Protein AF-A0A3R7SS17-F1 (afdb_monomer_lite)

Structure (mmCIF, N/CA/C/O backbone):
data_AF-A0A3R7SS17-F1
#
_entry.id   AF-A0A3R7SS17-F1
#
loop_
_atom_site.group_PDB
_atom_site.id
_atom_site.type_symbol
_atom_site.label_atom_id
_atom_site.label_alt_id
_atom_site.label_comp_id
_atom_site.label_asym_id
_atom_site.label_entity_id
_atom_site.label_seq_id
_atom_site.pdbx_PDB_ins_code
_atom_site.Cartn_x
_atom_site.Cartn_y
_atom_site.Cartn_z
_atom_site.occupancy
_atom_site.B_iso_or_equiv
_atom_site.auth_seq_id
_atom_site.auth_comp_id
_atom_site.auth_asym_id
_atom_site.auth_atom_id
_atom_site.pdbx_PDB_model_num
ATOM 1 N N . MET A 1 1 ? 6.139 -12.760 4.674 1.00 56.16 1 MET A N 1
ATOM 2 C CA . MET A 1 1 ? 5.083 -12.290 5.603 1.00 56.16 1 MET A CA 1
ATOM 3 C C . MET A 1 1 ? 3.772 -12.971 5.201 1.00 56.16 1 MET A C 1
ATOM 5 O O . MET A 1 1 ? 3.385 -12.799 4.060 1.00 56.16 1 MET A O 1
ATOM 9 N N . SER A 1 2 ? 3.121 -13.806 6.032 1.00 66.62 2 SER A N 1
ATOM 10 C CA . SER A 1 2 ? 1.856 -14.443 5.591 1.00 66.62 2 SER A CA 1
ATOM 11 C C . SER A 1 2 ? 0.683 -13.461 5.696 1.00 66.62 2 SER A C 1
ATOM 13 O O . SER A 1 2 ? 0.438 -12.916 6.781 1.00 66.62 2 SER A O 1
ATOM 15 N N . LEU A 1 3 ? -0.008 -13.237 4.578 1.00 76.81 3 LEU A N 1
ATOM 16 C CA . LEU A 1 3 ? -1.236 -12.447 4.487 1.00 76.81 3 LEU A CA 1
ATOM 17 C C . LEU A 1 3 ? -2.463 -13.336 4.738 1.00 76.81 3 LEU A C 1
ATOM 19 O O . LEU A 1 3 ? -2.446 -14.529 4.434 1.00 76.81 3 LEU A O 1
ATOM 23 N N . LEU A 1 4 ? -3.524 -12.760 5.303 1.00 85.62 4 LEU A N 1
ATOM 24 C CA . LEU A 1 4 ? -4.837 -13.401 5.436 1.00 85.62 4 LEU A CA 1
ATOM 25 C C . LEU A 1 4 ? -5.700 -13.029 4.223 1.00 85.62 4 LEU A C 1
ATOM 27 O O . LEU A 1 4 ? -6.475 -12.074 4.284 1.00 85.62 4 LEU A O 1
ATOM 31 N N . ASN A 1 5 ? -5.510 -13.733 3.107 1.00 90.00 5 ASN A N 1
ATOM 32 C CA . ASN A 1 5 ? -6.085 -13.386 1.798 1.00 90.00 5 ASN A CA 1
ATOM 33 C C . ASN A 1 5 ? -7.504 -13.937 1.552 1.00 90.00 5 ASN A C 1
ATOM 35 O O . ASN A 1 5 ? -7.930 -14.032 0.404 1.00 90.00 5 ASN A O 1
ATOM 39 N N . ASP A 1 6 ? -8.249 -14.288 2.602 1.00 94.12 6 ASP A N 1
ATOM 40 C CA . ASP A 1 6 ? -9.660 -14.658 2.452 1.00 94.12 6 ASP A CA 1
ATOM 41 C C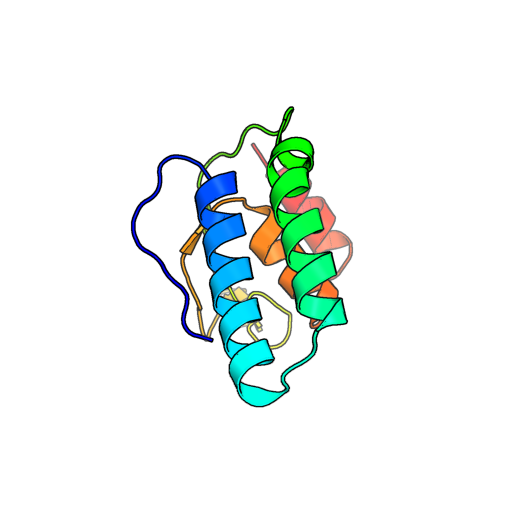 . ASP A 1 6 ? -10.457 -13.496 1.845 1.00 94.12 6 ASP A C 1
ATOM 43 O O . ASP A 1 6 ? -10.253 -12.337 2.226 1.00 94.12 6 ASP A O 1
ATOM 47 N N . TRP A 1 7 ? -11.380 -13.805 0.933 1.00 93.75 7 TRP A N 1
ATOM 48 C CA . TRP A 1 7 ? -12.221 -12.802 0.281 1.00 93.75 7 TRP A CA 1
ATOM 49 C C . TRP A 1 7 ? -12.963 -11.930 1.299 1.00 93.75 7 TRP A C 1
ATOM 51 O O . TRP A 1 7 ? -13.402 -12.396 2.354 1.00 93.75 7 TRP A O 1
ATOM 61 N N . CYS A 1 8 ? -13.059 -10.644 0.985 1.00 92.88 8 CYS A N 1
ATOM 62 C CA . CYS A 1 8 ? -13.715 -9.636 1.800 1.00 92.88 8 CYS A CA 1
ATOM 63 C C . CYS A 1 8 ? -14.193 -8.522 0.870 1.00 92.88 8 CYS A C 1
ATOM 65 O O . CYS A 1 8 ? -13.406 -8.035 0.059 1.00 92.88 8 CYS A O 1
ATOM 67 N N . ASP A 1 9 ? -15.467 -8.156 0.981 1.00 92.38 9 ASP A N 1
ATOM 68 C CA . ASP A 1 9 ? -16.079 -7.152 0.106 1.00 92.38 9 ASP A CA 1
ATOM 69 C C . ASP A 1 9 ? -15.654 -5.721 0.485 1.00 92.38 9 ASP A C 1
ATOM 71 O O . ASP A 1 9 ? -15.617 -4.835 -0.367 1.00 92.38 9 ASP A O 1
ATOM 75 N N . ASP A 1 10 ? -15.255 -5.514 1.744 1.00 91.31 10 ASP A N 1
ATOM 76 C CA . ASP A 1 10 ? -14.876 -4.214 2.294 1.00 91.31 10 ASP A CA 1
ATOM 77 C C . ASP A 1 10 ? -13.355 -4.103 2.480 1.00 91.31 10 ASP A C 1
ATOM 79 O O . ASP A 1 10 ? -12.747 -4.778 3.320 1.00 91.31 10 ASP A O 1
ATOM 83 N N . TRP A 1 11 ? -12.721 -3.193 1.732 1.00 92.12 11 TRP A N 1
ATOM 84 C CA . TRP A 1 11 ? -11.272 -2.966 1.817 1.00 92.12 11 TRP A CA 1
ATOM 85 C C . TRP A 1 11 ? -10.808 -2.601 3.231 1.00 92.12 11 TRP A C 1
ATOM 87 O O . TRP A 1 11 ? -9.787 -3.107 3.690 1.00 92.12 11 TRP A O 1
ATOM 97 N N . GLU A 1 12 ? -11.549 -1.747 3.937 1.00 92.50 12 GLU A N 1
ATOM 98 C CA . GLU A 1 12 ? -11.187 -1.313 5.290 1.00 92.50 12 GLU A CA 1
ATOM 99 C C . GLU A 1 12 ? -11.135 -2.483 6.281 1.00 92.50 12 GLU A C 1
ATOM 101 O O . GLU A 1 12 ? -10.213 -2.569 7.096 1.00 92.50 12 GLU A O 1
ATOM 106 N N . VAL A 1 13 ? -12.069 -3.433 6.155 1.00 92.25 13 VAL A N 1
ATOM 107 C CA . VAL A 1 13 ? -12.129 -4.641 6.982 1.00 92.25 13 VAL A CA 1
ATOM 108 C C . VAL A 1 13 ? -10.961 -5.557 6.637 1.00 92.25 13 VAL A C 1
ATOM 110 O O . VAL A 1 13 ? -10.262 -6.039 7.535 1.00 92.25 13 VAL A O 1
ATOM 113 N N . PHE A 1 14 ? -10.702 -5.760 5.343 1.00 93.50 14 PHE A N 1
ATOM 114 C CA . PHE A 1 14 ? -9.558 -6.536 4.877 1.00 93.50 14 PHE A CA 1
ATOM 115 C C . PHE A 1 14 ? -8.234 -5.952 5.393 1.00 93.50 14 PHE A C 1
ATOM 117 O O . PHE A 1 14 ? -7.424 -6.675 5.978 1.00 93.50 14 PHE A O 1
ATOM 124 N N . TYR A 1 15 ? -8.026 -4.646 5.231 1.00 92.38 15 TYR A N 1
ATOM 125 C CA . TYR A 1 15 ? -6.804 -3.948 5.623 1.00 92.38 15 TYR A CA 1
ATOM 126 C C . TYR A 1 15 ? -6.591 -3.975 7.143 1.00 92.38 15 TYR A C 1
ATOM 128 O O . TYR A 1 15 ? -5.511 -4.352 7.610 1.00 92.38 15 TYR A O 1
ATOM 136 N N . ALA A 1 16 ? -7.634 -3.683 7.930 1.00 92.94 16 ALA A N 1
ATOM 137 C CA . ALA A 1 16 ? -7.585 -3.770 9.390 1.00 92.94 16 ALA A CA 1
ATOM 138 C C . ALA A 1 16 ? -7.239 -5.188 9.870 1.00 92.94 16 ALA A C 1
ATOM 140 O O . ALA A 1 16 ? -6.434 -5.352 10.790 1.00 92.94 16 ALA A O 1
ATOM 141 N N . ARG A 1 17 ? -7.789 -6.221 9.217 1.00 93.06 17 ARG A N 1
ATOM 142 C CA . ARG A 1 17 ? -7.480 -7.629 9.506 1.00 93.06 17 ARG A CA 1
ATOM 143 C C . ARG A 1 17 ? -6.011 -7.963 9.239 1.00 93.06 17 ARG A C 1
ATOM 145 O O . ARG A 1 17 ? -5.410 -8.698 10.026 1.00 93.06 17 ARG A O 1
ATOM 152 N N . GLN A 1 18 ? -5.416 -7.434 8.166 1.00 91.62 18 GLN A N 1
ATOM 153 C CA . GLN A 1 18 ? -3.989 -7.6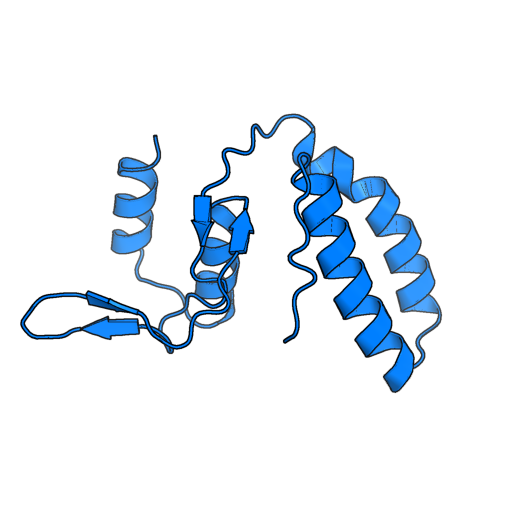49 7.897 1.00 91.62 18 GLN A CA 1
ATOM 154 C C . GLN A 1 18 ? -3.108 -7.012 8.966 1.00 91.62 18 GLN A C 1
ATOM 156 O O . GLN A 1 18 ? -2.196 -7.669 9.476 1.00 91.62 18 GLN A O 1
ATOM 161 N N . LEU A 1 19 ? -3.395 -5.762 9.329 1.00 91.88 19 LEU A N 1
ATOM 162 C CA . LEU A 1 19 ? -2.658 -5.059 10.373 1.00 91.88 19 LEU A CA 1
ATOM 163 C C . LEU A 1 19 ? -2.789 -5.770 11.728 1.00 91.88 19 LEU A C 1
ATOM 165 O O . LEU A 1 19 ? -1.773 -5.996 12.382 1.00 91.88 19 LEU A O 1
ATOM 169 N N . ASP A 1 20 ? -3.992 -6.224 12.103 1.00 93.00 20 ASP A N 1
ATOM 170 C CA . ASP A 1 20 ? -4.222 -6.985 13.341 1.00 93.00 20 ASP A CA 1
ATOM 171 C C . ASP A 1 20 ? -3.394 -8.277 13.373 1.00 93.00 20 ASP A C 1
ATOM 173 O O . ASP A 1 20 ? -2.752 -8.596 14.374 1.00 93.00 20 ASP A O 1
ATOM 177 N N . ASN A 1 21 ? -3.336 -9.000 12.251 1.00 92.00 21 ASN A N 1
ATOM 178 C CA . ASN A 1 21 ? -2.527 -10.210 12.130 1.00 92.00 21 ASN A CA 1
ATOM 179 C C . ASN A 1 21 ? -1.029 -9.932 12.329 1.00 92.00 21 ASN A C 1
ATOM 181 O O . ASN A 1 21 ? -0.361 -10.683 13.045 1.00 92.00 21 ASN A O 1
ATOM 185 N N . GLN A 1 22 ? -0.487 -8.865 11.728 1.00 90.12 22 GLN A N 1
ATOM 186 C CA . GLN A 1 22 ? 0.918 -8.489 11.938 1.00 90.12 22 GLN A CA 1
ATOM 187 C C . GLN A 1 22 ? 1.164 -8.039 13.377 1.00 90.12 22 GLN A C 1
ATOM 189 O O . GLN A 1 22 ? 2.120 -8.485 14.014 1.00 90.12 22 GLN A O 1
ATOM 194 N N . PHE A 1 23 ? 0.268 -7.219 13.917 1.00 91.56 23 PHE A N 1
ATOM 195 C CA . PHE A 1 23 ? 0.377 -6.703 15.269 1.00 91.56 23 PHE A CA 1
ATOM 196 C C . PHE A 1 23 ? 0.381 -7.837 16.303 1.00 91.56 23 PHE A C 1
ATOM 198 O O . PHE A 1 23 ? 1.293 -7.921 17.124 1.00 91.56 23 PHE A O 1
ATOM 205 N N . ARG A 1 24 ? -0.545 -8.801 16.195 1.00 89.88 24 ARG A N 1
ATOM 206 C CA . ARG A 1 24 ? -0.577 -10.005 17.048 1.00 89.88 24 ARG A CA 1
ATOM 207 C C . ARG A 1 24 ? 0.690 -10.849 16.947 1.00 89.88 24 ARG A C 1
ATOM 209 O O . ARG A 1 24 ? 1.112 -11.431 17.944 1.00 89.88 24 ARG A O 1
ATOM 216 N N . LYS A 1 25 ? 1.292 -10.965 15.758 1.00 89.50 25 LYS A N 1
ATOM 217 C CA . LYS A 1 25 ? 2.561 -11.696 15.582 1.00 89.50 25 LYS A CA 1
ATOM 218 C C . LYS A 1 25 ? 3.692 -11.009 16.349 1.00 89.50 25 LYS A C 1
ATOM 220 O O . LYS A 1 25 ? 4.438 -11.691 17.046 1.00 89.50 25 LYS A O 1
ATOM 225 N N . ILE A 1 26 ? 3.777 -9.681 16.275 1.00 88.81 26 ILE A N 1
ATOM 226 C CA . ILE A 1 26 ? 4.791 -8.885 16.981 1.00 88.81 26 ILE A CA 1
ATOM 227 C C . ILE A 1 26 ? 4.574 -8.959 18.497 1.00 88.81 26 ILE A C 1
ATOM 229 O O . ILE A 1 26 ? 5.509 -9.242 19.247 1.00 88.81 26 ILE A O 1
ATOM 233 N N . THR A 1 27 ? 3.345 -8.768 18.974 1.00 89.00 27 THR A N 1
ATOM 234 C CA . THR A 1 27 ? 3.064 -8.728 20.418 1.00 89.00 27 THR A CA 1
ATOM 235 C C . THR A 1 27 ? 3.199 -10.081 21.100 1.00 89.00 27 THR A C 1
ATOM 237 O O . THR A 1 27 ? 3.579 -10.116 22.268 1.00 89.00 27 THR A O 1
ATOM 240 N N . ARG A 1 28 ? 3.001 -11.194 20.382 1.00 87.06 28 ARG A N 1
ATOM 241 C CA . ARG A 1 28 ? 3.333 -12.541 20.884 1.00 87.06 28 ARG A CA 1
ATOM 242 C C . ARG A 1 28 ? 4.820 -12.726 21.185 1.00 87.06 28 ARG A C 1
ATOM 244 O O . ARG A 1 28 ? 5.147 -13.519 22.059 1.00 87.06 28 ARG A O 1
ATOM 251 N N . VAL A 1 29 ? 5.699 -12.034 20.460 1.00 88.25 29 VAL A N 1
ATOM 252 C CA . VAL A 1 29 ? 7.156 -12.160 20.617 1.00 88.25 29 VAL A CA 1
ATOM 253 C C . VAL A 1 29 ? 7.694 -11.146 21.625 1.00 88.25 29 VAL A C 1
ATOM 255 O O . VAL A 1 29 ? 8.500 -11.506 22.476 1.00 88.25 29 VAL A O 1
ATOM 258 N N . PHE A 1 30 ? 7.245 -9.890 21.545 1.00 87.69 30 PHE A N 1
ATOM 259 C CA . PHE A 1 30 ? 7.833 -8.786 22.313 1.00 87.69 30 PHE A CA 1
ATOM 260 C C . PHE A 1 30 ? 7.001 -8.322 23.519 1.00 87.69 30 PHE A C 1
ATOM 262 O O . PHE A 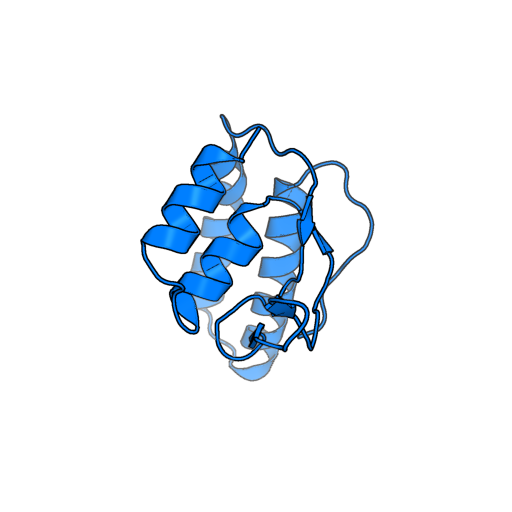1 30 ? 7.557 -7.704 24.420 1.00 87.69 30 PHE A O 1
ATOM 269 N N . GLY A 1 31 ? 5.692 -8.603 23.564 1.00 81.31 31 GLY A N 1
ATOM 270 C CA . GLY A 1 31 ? 4.845 -8.372 24.743 1.00 81.31 31 GLY A CA 1
ATOM 271 C C . GLY A 1 31 ? 4.798 -6.931 25.277 1.00 81.31 31 GLY A C 1
ATOM 272 O O . GLY A 1 31 ? 5.090 -6.711 26.449 1.00 81.31 31 GLY A O 1
ATOM 273 N N . ASN A 1 32 ? 4.400 -5.945 24.462 1.00 85.56 32 ASN A N 1
ATOM 274 C CA . ASN A 1 32 ? 4.293 -4.538 24.883 1.00 85.56 32 ASN A CA 1
ATOM 275 C C . ASN A 1 32 ? 2.830 -4.129 25.181 1.00 85.56 32 ASN A C 1
ATOM 277 O O . ASN A 1 32 ? 1.981 -4.158 24.291 1.00 85.56 32 ASN A O 1
ATOM 281 N N . ARG A 1 33 ? 2.540 -3.723 26.429 1.00 87.81 33 ARG A N 1
ATOM 282 C CA . ARG A 1 33 ? 1.200 -3.290 26.874 1.00 87.81 33 ARG A CA 1
ATOM 283 C C . ARG A 1 33 ? 0.737 -1.988 26.218 1.00 87.81 33 ARG A C 1
ATOM 285 O O . ARG A 1 33 ? -0.390 -1.937 25.745 1.00 87.81 33 ARG A O 1
ATOM 292 N N . GLU A 1 34 ? 1.599 -0.977 26.166 1.00 91.31 34 GLU A N 1
ATOM 293 C CA . GLU A 1 34 ? 1.284 0.326 25.566 1.00 91.31 34 GLU A CA 1
ATOM 294 C C . GLU A 1 34 ? 0.952 0.172 24.080 1.00 91.31 34 GLU A C 1
ATOM 296 O O . GLU A 1 34 ? -0.039 0.712 23.598 1.00 91.31 34 GLU A O 1
ATOM 301 N N . ALA A 1 35 ? 1.719 -0.655 23.364 1.00 90.31 35 ALA A N 1
ATOM 302 C CA . ALA A 1 35 ? 1.431 -0.951 21.967 1.00 90.31 35 ALA A CA 1
ATOM 303 C C . ALA A 1 35 ? 0.023 -1.552 21.791 1.00 90.31 35 ALA A C 1
ATOM 305 O O . ALA A 1 35 ? -0.671 -1.191 20.846 1.00 90.31 35 ALA A O 1
ATOM 306 N N . ASN A 1 36 ? -0.411 -2.462 22.677 1.00 90.19 36 ASN A N 1
ATOM 307 C CA . ASN A 1 36 ? -1.750 -3.067 22.604 1.00 90.19 36 ASN A CA 1
ATOM 308 C C . ASN A 1 36 ? -2.865 -2.035 22.832 1.00 90.19 36 ASN A C 1
ATOM 310 O O . ASN A 1 36 ? -3.904 -2.092 22.171 1.00 90.19 36 ASN A O 1
ATOM 314 N N . GLU A 1 37 ? -2.655 -1.108 23.767 1.00 92.62 37 GLU A N 1
ATOM 315 C CA . GLU A 1 37 ? -3.593 -0.018 24.057 1.00 92.62 37 GLU A CA 1
ATOM 316 C C . GLU A 1 37 ? -3.716 0.910 22.837 1.00 92.62 37 GLU A C 1
ATOM 318 O O . GLU A 1 37 ? -4.818 1.108 22.324 1.00 92.62 37 GLU A O 1
ATOM 323 N N . LEU A 1 38 ? -2.585 1.353 22.277 1.00 93.75 38 LEU A N 1
ATOM 324 C CA . LEU A 1 38 ? -2.547 2.186 21.069 1.00 93.75 38 LEU A CA 1
ATOM 325 C C . LEU A 1 38 ? -3.134 1.481 19.838 1.00 93.75 38 LEU A C 1
ATOM 327 O O . LEU A 1 38 ? -3.821 2.113 19.036 1.00 93.75 38 LEU A O 1
ATOM 331 N N . TRP A 1 39 ? -2.898 0.174 19.682 1.00 93.31 39 TRP A N 1
ATOM 332 C CA . TRP A 1 39 ? -3.500 -0.615 18.606 1.00 93.31 39 TRP A CA 1
ATOM 333 C C . TRP A 1 39 ? -5.026 -0.634 18.711 1.00 93.31 39 TRP A C 1
ATOM 335 O O . TRP A 1 39 ? -5.711 -0.395 17.717 1.00 93.31 39 TRP A O 1
ATOM 345 N N . SER A 1 40 ? -5.556 -0.834 19.920 1.00 92.38 40 SER A N 1
ATOM 346 C CA . SER A 1 40 ? -7.003 -0.838 20.169 1.00 92.38 40 SER A CA 1
ATOM 347 C C . SER A 1 40 ? -7.639 0.515 19.824 1.00 92.38 40 SER A C 1
ATOM 349 O O . SER A 1 40 ? -8.709 0.564 19.220 1.00 92.38 40 SER A O 1
ATOM 351 N N . GLU A 1 41 ? -6.966 1.625 20.145 1.00 94.88 41 GLU A N 1
ATOM 352 C CA . GLU A 1 41 ? -7.414 2.966 19.752 1.00 94.88 41 GLU A CA 1
ATOM 353 C C . GLU A 1 41 ? -7.346 3.199 18.238 1.00 94.88 41 GLU A C 1
ATOM 355 O O . GLU A 1 41 ? -8.240 3.828 17.664 1.00 94.88 41 GLU A O 1
ATOM 360 N N . LEU A 1 42 ? -6.291 2.711 17.577 1.00 93.81 42 LEU A N 1
ATOM 361 C CA . LEU A 1 42 ? -6.111 2.864 16.136 1.00 93.81 42 LEU A CA 1
ATOM 362 C C . LEU A 1 42 ? -7.176 2.094 15.354 1.00 93.81 42 LEU A C 1
ATOM 364 O O . LEU A 1 42 ? -7.730 2.650 14.408 1.00 93.81 42 LEU A O 1
ATOM 368 N N . GLN A 1 43 ? -7.512 0.866 15.763 1.00 92.00 43 GLN A N 1
ATOM 369 C CA . GLN A 1 43 ? -8.541 0.049 15.107 1.00 92.00 43 GLN A CA 1
ATOM 370 C C . GLN A 1 43 ? -9.880 0.787 14.981 1.00 92.00 43 GLN A C 1
ATOM 372 O O . GLN A 1 43 ? -10.519 0.719 13.934 1.00 92.00 43 GLN A O 1
ATOM 377 N N . LEU A 1 44 ? -10.267 1.557 16.003 1.00 92.56 44 LEU A N 1
ATOM 378 C CA . LEU A 1 44 ? -11.495 2.361 15.995 1.00 92.56 44 LEU A CA 1
ATOM 379 C C . LEU A 1 44 ? -11.442 3.545 15.016 1.00 92.56 44 LEU A C 1
ATOM 381 O O . LEU A 1 44 ? -12.484 4.040 14.591 1.00 92.56 44 LEU A O 1
ATOM 385 N N . LYS A 1 45 ? -10.242 4.010 14.656 1.00 94.69 45 LYS A N 1
ATOM 386 C CA . LYS A 1 45 ? -10.028 5.134 13.734 1.00 94.69 45 LYS A CA 1
ATOM 387 C C . LYS A 1 45 ? -9.876 4.693 12.282 1.00 94.69 45 LYS A C 1
ATOM 389 O O . LYS A 1 45 ? -10.120 5.522 11.408 1.00 94.69 45 LYS A O 1
ATOM 394 N N . ILE A 1 46 ? -9.524 3.429 12.011 1.00 92.69 46 ILE A N 1
ATOM 395 C CA . ILE A 1 46 ? -9.281 2.924 10.647 1.00 92.69 46 ILE A CA 1
ATOM 396 C C . ILE A 1 46 ? -10.400 3.303 9.659 1.00 92.69 46 ILE A C 1
ATOM 398 O O . ILE A 1 46 ? -10.062 3.897 8.635 1.00 92.69 46 ILE A O 1
ATOM 402 N N . PRO A 1 47 ? -11.700 3.079 9.949 1.00 91.31 47 PRO A N 1
ATOM 403 C CA . PRO A 1 47 ? -12.771 3.404 8.997 1.00 91.31 47 PRO A CA 1
ATOM 404 C C . PRO A 1 47 ? -12.816 4.892 8.614 1.00 91.31 47 PRO A C 1
ATOM 406 O O . PRO A 1 47 ? -13.137 5.257 7.487 1.00 91.31 47 PRO A O 1
ATOM 409 N N . SER A 1 48 ? -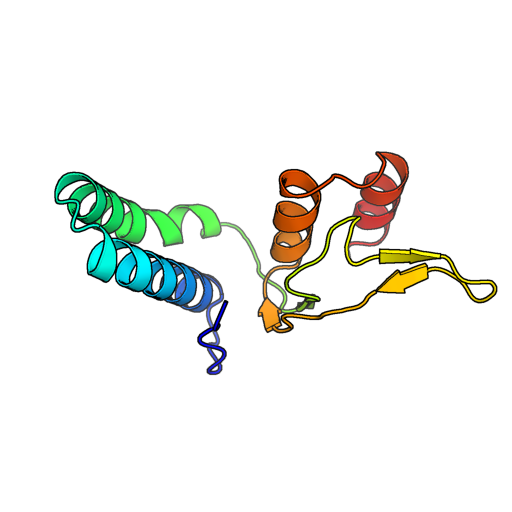12.428 5.787 9.532 1.00 93.81 48 SER A N 1
ATOM 410 C CA . SER A 1 48 ? -12.445 7.233 9.268 1.00 93.81 48 SER A CA 1
ATOM 411 C C . SER A 1 48 ? -11.415 7.674 8.225 1.00 93.81 48 SER A C 1
ATOM 413 O O . SER A 1 48 ? -11.642 8.674 7.546 1.00 93.81 48 SER A O 1
ATOM 415 N N . PHE A 1 49 ? -10.328 6.915 8.039 1.00 92.12 49 PHE A N 1
ATOM 416 C CA . PHE A 1 49 ? -9.355 7.176 6.974 1.00 92.12 49 PHE A CA 1
ATOM 417 C C . PHE A 1 49 ? -9.899 6.830 5.582 1.00 92.12 49 PHE A C 1
ATOM 419 O O . PHE A 1 49 ? -9.403 7.362 4.593 1.00 92.12 49 PHE A O 1
ATOM 426 N N . PHE A 1 50 ? -10.937 5.990 5.502 1.00 91.94 50 PHE A N 1
ATOM 427 C CA . PHE A 1 50 ? -11.528 5.525 4.244 1.00 91.94 50 PHE A CA 1
ATOM 428 C C . PHE A 1 50 ? -12.925 6.098 3.966 1.00 91.94 50 PHE A C 1
ATOM 430 O O . PHE A 1 50 ? -13.474 5.852 2.897 1.00 91.94 50 PHE A O 1
ATOM 437 N N . ALA A 1 51 ? -13.482 6.922 4.862 1.00 90.56 51 ALA A N 1
ATOM 438 C CA . ALA A 1 51 ? -14.875 7.387 4.804 1.00 90.56 51 ALA A CA 1
ATOM 439 C C . ALA A 1 51 ? -15.296 8.067 3.483 1.00 90.56 51 ALA A C 1
ATOM 441 O O . ALA A 1 51 ? -16.475 8.060 3.144 1.00 90.56 51 ALA A O 1
ATOM 442 N N . ASN A 1 52 ? -14.352 8.648 2.736 1.00 90.56 52 ASN A N 1
ATOM 443 C CA . ASN A 1 52 ? -14.599 9.290 1.438 1.00 90.56 52 ASN A CA 1
ATOM 444 C C . ASN A 1 52 ? -13.734 8.702 0.312 1.00 90.56 52 ASN A C 1
ATOM 446 O O . ASN A 1 52 ? -13.503 9.361 -0.702 1.00 90.56 52 ASN A O 1
ATOM 450 N N . VAL A 1 53 ? -13.220 7.484 0.496 1.00 90.50 53 VAL A N 1
ATOM 451 C CA . VAL A 1 53 ? -12.348 6.807 -0.467 1.00 90.50 53 VAL A CA 1
ATOM 452 C C . VAL A 1 53 ? -13.131 5.676 -1.119 1.00 90.50 53 VAL A C 1
ATOM 454 O O . VAL A 1 53 ? -13.535 4.721 -0.459 1.00 90.50 53 VAL A O 1
ATOM 457 N N . HIS A 1 54 ? -13.342 5.766 -2.431 1.00 89.81 54 HIS A N 1
ATOM 458 C CA . HIS A 1 54 ? -13.908 4.655 -3.187 1.00 89.81 54 HIS A CA 1
ATOM 459 C C . HIS A 1 54 ? -12.792 3.708 -3.626 1.00 89.81 54 HIS A C 1
ATOM 461 O O . HIS A 1 54 ? -11.983 4.045 -4.489 1.00 89.81 54 HIS A O 1
ATOM 467 N N . VAL A 1 55 ? -12.757 2.514 -3.036 1.00 92.12 55 VAL A N 1
ATOM 468 C CA . VAL A 1 55 ? -11.726 1.519 -3.336 1.00 92.12 55 VAL A CA 1
ATOM 469 C C . VAL A 1 55 ? -12.172 0.622 -4.483 1.00 92.12 55 VAL A C 1
ATOM 471 O O . VAL A 1 55 ? -13.065 -0.206 -4.325 1.00 92.12 55 VAL A O 1
ATOM 474 N N . LYS A 1 56 ? -11.504 0.748 -5.630 1.00 92.50 56 LYS A N 1
ATOM 475 C CA . LYS A 1 56 ? -11.598 -0.211 -6.736 1.00 92.50 56 LYS A CA 1
ATOM 476 C C . LYS A 1 56 ? -10.538 -1.301 -6.530 1.00 92.50 56 LYS A C 1
ATOM 478 O O . LYS A 1 56 ? -9.356 -0.959 -6.483 1.00 92.50 56 LYS A O 1
ATOM 483 N N . PRO A 1 57 ? -10.916 -2.588 -6.407 1.00 93.12 57 PRO A N 1
ATOM 484 C CA . PRO A 1 57 ? -9.943 -3.662 -6.250 1.00 93.12 57 PRO A CA 1
ATOM 485 C C . PRO A 1 57 ? -9.015 -3.756 -7.465 1.00 93.12 57 PRO A C 1
ATOM 487 O O . PRO A 1 57 ? -9.467 -3.987 -8.588 1.00 93.12 57 PRO A O 1
ATOM 490 N N . SER A 1 58 ? -7.717 -3.616 -7.223 1.00 94.50 58 SER A N 1
ATOM 491 C CA . SER A 1 58 ? -6.653 -3.791 -8.212 1.00 94.50 58 SER A CA 1
ATOM 492 C C . SER A 1 58 ? -5.826 -5.023 -7.870 1.00 94.50 58 SER A C 1
ATOM 494 O O . SER A 1 58 ? -5.668 -5.351 -6.694 1.00 94.50 58 SER A O 1
ATOM 496 N N . LEU A 1 59 ? -5.297 -5.707 -8.886 1.00 95.38 59 LEU A N 1
ATOM 497 C CA . LEU A 1 59 ? -4.287 -6.743 -8.677 1.00 95.38 59 LEU A CA 1
ATOM 498 C C . LEU A 1 59 ? -2.975 -6.067 -8.268 1.00 95.38 59 LEU A C 1
ATOM 500 O O . LEU A 1 59 ? -2.452 -5.247 -9.021 1.00 95.38 59 LEU A O 1
ATOM 504 N N . LEU A 1 60 ? -2.469 -6.416 -7.089 1.00 95.19 60 LEU A N 1
ATOM 505 C CA . LEU A 1 60 ? -1.259 -5.848 -6.501 1.00 95.19 60 LEU A CA 1
ATOM 506 C C . LEU A 1 60 ? -0.103 -6.848 -6.567 1.00 95.19 60 LEU A C 1
ATOM 508 O O . LEU A 1 60 ? -0.301 -8.063 -6.441 1.00 95.19 60 LEU A O 1
ATOM 512 N N . HIS A 1 61 ? 1.116 -6.330 -6.692 1.00 95.06 61 HIS A N 1
ATOM 513 C CA . HIS A 1 61 ? 2.334 -7.110 -6.493 1.00 95.06 61 HIS A CA 1
ATOM 514 C C . HIS A 1 61 ? 2.469 -7.524 -5.023 1.00 95.06 61 HIS A C 1
ATOM 516 O O . HIS A 1 61 ? 2.821 -8.665 -4.737 1.00 95.06 61 HIS A O 1
ATOM 522 N N . GLY A 1 62 ? 2.159 -6.616 -4.091 1.00 92.38 62 GLY A N 1
ATOM 523 C CA . GLY A 1 62 ? 2.164 -6.843 -2.643 1.00 92.38 62 GLY A CA 1
ATOM 524 C C . GLY A 1 62 ? 3.537 -6.747 -1.971 1.00 92.38 62 GLY A C 1
ATOM 525 O O . GLY A 1 62 ? 3.626 -6.867 -0.753 1.00 92.38 62 GLY A O 1
ATOM 526 N N . ASP A 1 63 ? 4.586 -6.519 -2.761 1.00 92.69 63 ASP A N 1
ATOM 527 C CA . ASP A 1 63 ? 5.964 -6.266 -2.311 1.00 92.69 63 ASP A CA 1
ATOM 528 C C . ASP A 1 63 ? 6.725 -5.433 -3.362 1.00 92.69 63 ASP A C 1
ATOM 530 O O . ASP A 1 63 ? 7.828 -5.772 -3.786 1.00 92.69 63 ASP A O 1
ATOM 534 N N . LEU A 1 64 ? 6.061 -4.424 -3.940 1.00 91.88 64 LEU A N 1
ATOM 535 C CA . LEU A 1 64 ? 6.624 -3.664 -5.059 1.00 91.88 64 LEU A CA 1
ATOM 536 C C . LEU A 1 64 ? 7.593 -2.594 -4.561 1.00 91.88 64 LEU A C 1
ATOM 538 O O . LEU A 1 64 ? 7.173 -1.607 -3.968 1.00 91.88 64 LEU A O 1
ATOM 542 N N . TYR A 1 65 ? 8.878 -2.745 -4.862 1.00 90.00 65 TYR A N 1
ATOM 543 C CA . TYR A 1 65 ? 9.900 -1.713 -4.671 1.00 90.00 65 TYR A CA 1
ATOM 544 C C . TYR A 1 65 ? 11.070 -1.956 -5.626 1.00 90.00 65 TYR A C 1
ATOM 546 O O . TYR A 1 65 ? 11.129 -3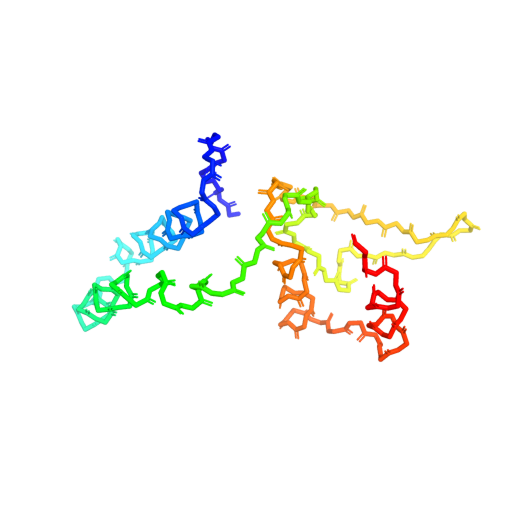.007 -6.263 1.00 90.00 65 TYR A O 1
ATOM 554 N N . TYR A 1 66 ? 12.021 -1.018 -5.704 1.00 86.38 66 TYR A N 1
ATOM 555 C CA . TYR A 1 66 ? 13.147 -1.105 -6.643 1.00 86.38 66 TYR A CA 1
ATOM 556 C C . TYR A 1 66 ? 13.899 -2.452 -6.603 1.00 86.38 66 TYR A C 1
ATOM 558 O O . TYR A 1 66 ? 14.294 -2.961 -7.648 1.00 86.38 66 TYR A O 1
ATOM 566 N N . GLY A 1 67 ? 14.062 -3.063 -5.422 1.00 90.06 67 GLY A N 1
ATOM 567 C CA . GLY A 1 67 ? 14.765 -4.344 -5.278 1.00 90.06 67 GLY A CA 1
ATOM 568 C C . GLY A 1 67 ? 14.043 -5.545 -5.896 1.00 90.06 67 GLY A C 1
ATOM 569 O O . GLY A 1 67 ? 14.713 -6.512 -6.239 1.00 90.06 67 GLY A O 1
ATOM 570 N N . ASN A 1 68 ? 12.727 -5.445 -6.098 1.00 94.00 68 ASN A N 1
ATOM 571 C CA . ASN A 1 68 ? 11.880 -6.456 -6.739 1.00 94.00 68 ASN A CA 1
ATOM 572 C C . ASN A 1 68 ? 11.544 -6.101 -8.199 1.00 94.00 68 ASN A C 1
ATOM 574 O O . ASN A 1 68 ? 10.591 -6.621 -8.785 1.00 94.00 68 ASN A O 1
ATOM 578 N N . THR A 1 69 ? 12.315 -5.185 -8.789 1.00 93.31 69 THR A N 1
ATOM 579 C CA . THR A 1 69 ? 12.177 -4.772 -10.186 1.00 93.31 69 THR A CA 1
ATOM 580 C C . THR A 1 69 ? 13.505 -4.859 -10.919 1.00 93.31 69 THR A C 1
ATOM 582 O O . THR A 1 69 ? 14.567 -4.639 -10.340 1.00 93.31 69 THR A O 1
ATOM 585 N N . ALA A 1 70 ? 13.448 -5.163 -12.211 1.00 93.25 70 ALA A N 1
ATOM 586 C CA . ALA A 1 70 ? 14.597 -5.092 -13.104 1.00 93.25 70 ALA A CA 1
ATOM 587 C C . ALA A 1 70 ? 14.156 -4.669 -14.507 1.00 93.25 70 ALA A C 1
ATOM 589 O O . ALA A 1 70 ? 12.970 -4.673 -14.836 1.00 93.25 70 ALA A O 1
ATOM 590 N N . GLU A 1 71 ? 15.126 -4.326 -15.344 1.00 94.81 71 GLU A N 1
ATOM 591 C CA . GLU A 1 71 ? 14.914 -4.031 -16.756 1.00 94.81 71 GLU A CA 1
ATOM 592 C C . GLU A 1 71 ? 15.568 -5.120 -17.609 1.00 94.81 71 GLU A C 1
ATOM 594 O O . GLU A 1 71 ? 16.697 -5.547 -17.355 1.00 94.81 71 GLU A O 1
ATOM 599 N N . THR A 1 72 ? 14.836 -5.590 -18.613 1.00 95.75 72 THR A N 1
ATOM 600 C CA . THR A 1 72 ? 15.307 -6.557 -19.608 1.00 95.75 72 THR A CA 1
ATOM 601 C C . THR A 1 72 ? 15.276 -5.926 -20.997 1.00 95.75 72 THR A C 1
ATOM 603 O O . THR A 1 72 ? 14.743 -4.833 -21.176 1.00 95.75 72 THR A O 1
ATOM 606 N N . ILE A 1 73 ? 15.797 -6.631 -22.006 1.00 96.00 73 ILE A N 1
ATOM 607 C CA . ILE A 1 73 ? 15.699 -6.186 -23.407 1.00 96.00 73 ILE A CA 1
ATOM 608 C C . ILE A 1 73 ? 14.245 -6.017 -23.883 1.00 96.00 73 ILE A C 1
ATOM 610 O O . ILE A 1 73 ? 13.987 -5.214 -24.775 1.00 96.00 73 ILE A O 1
ATOM 614 N N . ASP A 1 74 ? 13.305 -6.730 -23.257 1.00 96.12 74 ASP A N 1
ATOM 615 C CA . ASP A 1 74 ? 11.880 -6.702 -23.591 1.00 96.12 74 ASP A CA 1
ATOM 616 C C . ASP A 1 74 ? 11.080 -5.711 -22.722 1.00 96.12 74 ASP A C 1
ATOM 618 O O . ASP A 1 74 ? 9.874 -5.547 -22.919 1.00 96.12 74 ASP A O 1
ATOM 622 N N . GLY A 1 75 ? 11.736 -5.029 -21.773 1.00 93.69 75 GLY A N 1
ATOM 623 C CA . GLY A 1 75 ? 11.127 -4.039 -20.883 1.00 93.69 75 GLY A CA 1
ATOM 624 C C . GLY A 1 75 ? 11.202 -4.394 -19.390 1.00 93.69 75 GLY A C 1
ATOM 625 O O . GLY A 1 75 ? 11.983 -5.270 -18.991 1.00 93.69 75 GLY A O 1
ATOM 626 N N . PRO A 1 76 ? 10.425 -3.688 -18.543 1.00 92.38 76 PRO A N 1
ATOM 627 C CA . PRO A 1 76 ? 10.474 -3.851 -17.095 1.00 92.38 76 PRO A CA 1
ATOM 628 C C . PRO A 1 76 ? 9.873 -5.188 -16.656 1.00 92.38 76 PRO A C 1
ATOM 630 O O . PRO A 1 76 ? 8.834 -5.622 -17.156 1.00 92.38 76 PRO A O 1
ATOM 633 N N . VAL A 1 77 ? 10.506 -5.813 -15.669 1.00 95.38 77 VAL A N 1
ATOM 634 C CA . VAL A 1 77 ? 10.050 -7.050 -15.032 1.00 95.38 77 VAL A CA 1
ATOM 635 C C . VAL A 1 77 ? 9.950 -6.864 -13.521 1.00 95.38 77 VAL A C 1
ATOM 637 O O . VAL A 1 77 ? 10.717 -6.110 -12.920 1.00 95.38 77 VAL A O 1
ATOM 640 N N . MET A 1 78 ? 8.995 -7.565 -12.915 1.00 94.69 78 MET A N 1
ATOM 641 C CA . MET A 1 78 ? 8.740 -7.589 -11.472 1.00 94.69 78 MET A CA 1
ATOM 642 C C . MET A 1 78 ? 8.832 -9.037 -10.980 1.00 94.69 78 MET A C 1
ATOM 644 O O . MET A 1 78 ? 8.421 -9.950 -11.702 1.00 94.69 78 MET A O 1
ATOM 648 N N . PHE A 1 79 ? 9.379 -9.257 -9.788 1.00 95.12 79 PHE A N 1
ATOM 649 C CA . PHE A 1 79 ? 9.612 -10.592 -9.226 1.00 95.12 79 PHE A CA 1
ATOM 650 C C . PHE A 1 79 ? 9.358 -10.640 -7.715 1.00 95.12 79 PHE A C 1
ATOM 652 O O . PHE A 1 79 ? 9.234 -9.612 -7.063 1.00 95.12 79 PHE A O 1
ATOM 659 N N . ASP A 1 80 ? 9.263 -11.859 -7.178 1.00 94.75 80 ASP A N 1
ATOM 660 C CA . ASP A 1 80 ? 8.934 -12.155 -5.775 1.00 94.75 80 ASP A CA 1
ATOM 661 C C . ASP A 1 80 ? 7.603 -11.543 -5.278 1.00 94.75 80 ASP A C 1
ATOM 663 O O . ASP A 1 80 ? 7.559 -10.853 -4.258 1.00 94.75 80 ASP A O 1
ATOM 667 N N . PRO A 1 81 ? 6.473 -11.812 -5.965 1.00 94.44 81 PRO A N 1
ATOM 668 C CA . PRO A 1 81 ? 5.194 -11.223 -5.597 1.00 94.44 81 PRO A CA 1
ATOM 669 C C . PRO A 1 81 ? 4.628 -11.783 -4.284 1.00 94.44 81 PRO A C 1
ATOM 671 O O . PRO A 1 81 ? 4.586 -12.993 -4.046 1.00 94.44 81 PRO A O 1
ATOM 674 N N . GLY A 1 82 ? 4.070 -10.880 -3.480 1.00 92.06 82 GLY A N 1
ATOM 675 C CA . GLY A 1 82 ? 3.197 -11.148 -2.338 1.00 92.06 82 GLY A CA 1
ATOM 676 C C . GLY A 1 82 ? 1.736 -10.823 -2.658 1.00 92.06 82 GLY A C 1
ATOM 677 O O . GLY A 1 82 ? 1.077 -10.143 -1.874 1.00 92.06 82 GLY A O 1
ATOM 678 N N . SER A 1 83 ? 1.253 -11.251 -3.828 1.00 93.88 83 SER A N 1
ATOM 679 C CA . SER A 1 83 ? 0.051 -10.696 -4.459 1.00 93.88 83 SER A CA 1
ATOM 680 C C . SER A 1 83 ? -1.228 -10.758 -3.623 1.00 93.88 83 SER A C 1
ATOM 682 O O . SER A 1 83 ? -1.517 -11.730 -2.918 1.00 93.88 83 SER A O 1
ATOM 684 N N . LEU A 1 84 ? -2.046 -9.720 -3.795 1.00 94.06 84 LEU A N 1
ATOM 685 C CA . LEU A 1 84 ? -3.406 -9.620 -3.276 1.00 94.06 84 LEU A CA 1
ATOM 686 C C . LEU A 1 84 ? -4.265 -8.738 -4.197 1.00 94.06 84 LEU A C 1
ATOM 688 O O . LEU A 1 84 ? -3.742 -8.028 -5.055 1.00 94.06 84 LEU A O 1
ATOM 692 N N . TYR A 1 85 ? -5.580 -8.756 -3.986 1.00 94.81 85 TYR A N 1
ATOM 693 C CA . TYR A 1 85 ? -6.474 -7.732 -4.523 1.00 94.81 85 TYR A CA 1
ATOM 694 C C . TYR A 1 85 ? -6.717 -6.666 -3.459 1.00 94.81 85 TYR A C 1
ATOM 696 O O . TYR A 1 85 ? -7.005 -7.000 -2.309 1.00 94.81 85 TYR A O 1
ATOM 704 N N . GLY A 1 86 ? -6.596 -5.390 -3.822 1.00 94.00 86 GLY A N 1
ATOM 705 C CA . GLY A 1 86 ? -6.703 -4.315 -2.842 1.00 94.00 86 GLY A CA 1
ATOM 706 C C . GLY A 1 86 ? -6.663 -2.908 -3.415 1.00 94.00 86 GLY A C 1
ATOM 707 O O . GLY A 1 86 ? -6.770 -2.712 -4.625 1.00 94.00 86 GLY A O 1
ATOM 708 N N . HIS A 1 87 ? -6.498 -1.926 -2.526 1.00 94.88 87 HIS A N 1
ATOM 709 C CA . HIS A 1 87 ? -6.305 -0.532 -2.916 1.00 94.88 87 HIS A CA 1
ATOM 710 C C . HIS A 1 87 ? -4.965 -0.355 -3.637 1.00 94.88 87 HIS A C 1
ATOM 712 O O . HIS A 1 87 ? -3.926 -0.755 -3.115 1.00 94.88 87 HIS A O 1
ATOM 718 N N . HIS A 1 88 ? -4.978 0.282 -4.810 1.00 93.19 88 HIS A N 1
ATOM 719 C CA . HIS A 1 88 ? -3.793 0.453 -5.660 1.00 93.19 88 HIS A CA 1
ATOM 720 C C . HIS A 1 88 ? -2.612 1.139 -4.943 1.00 93.19 88 HIS A C 1
ATOM 722 O O . HIS A 1 88 ? -1.460 0.793 -5.190 1.00 93.19 88 HIS A O 1
ATOM 728 N N . GLU A 1 89 ? -2.888 2.045 -3.997 1.00 92.75 89 GLU A N 1
ATOM 729 C CA . GLU A 1 89 ? -1.850 2.711 -3.189 1.00 92.75 89 GLU A CA 1
ATOM 730 C C . GLU A 1 89 ? -1.042 1.774 -2.280 1.00 92.75 89 GLU A C 1
ATOM 732 O O . GLU A 1 89 ? 0.017 2.172 -1.800 1.00 92.75 89 GLU A O 1
ATOM 737 N N . PHE A 1 90 ? -1.483 0.535 -2.045 1.00 91.94 90 PHE A N 1
ATOM 738 C CA . PHE A 1 90 ? -0.733 -0.416 -1.221 1.00 91.94 90 PHE A CA 1
ATOM 739 C C . PHE A 1 90 ? 0.683 -0.661 -1.774 1.00 91.94 90 PHE A C 1
ATOM 741 O O . PHE A 1 90 ? 1.659 -0.568 -1.030 1.00 91.94 90 PHE A O 1
ATOM 748 N N . ASP A 1 91 ? 0.816 -0.873 -3.087 1.00 91.56 91 ASP A N 1
ATOM 749 C CA . ASP A 1 91 ? 2.124 -1.011 -3.746 1.00 91.56 91 ASP A CA 1
ATOM 750 C C . ASP A 1 91 ? 2.895 0.325 -3.791 1.00 91.56 91 ASP A C 1
ATOM 752 O O . ASP A 1 91 ? 4.131 0.348 -3.757 1.00 91.56 91 ASP A O 1
ATOM 756 N N . CYS A 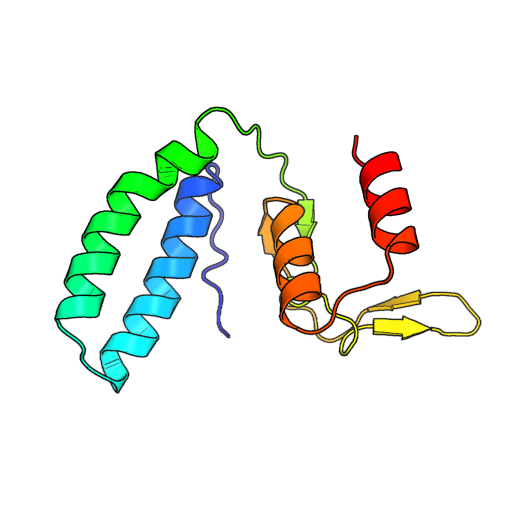1 92 ? 2.187 1.461 -3.800 1.00 88.75 92 CYS A N 1
ATOM 757 C CA . CYS A 1 92 ? 2.812 2.784 -3.752 1.00 88.75 92 CYS A CA 1
ATOM 758 C C . CYS A 1 92 ? 3.521 3.045 -2.417 1.00 88.75 92 CYS A C 1
ATOM 760 O O . CYS A 1 92 ? 4.624 3.596 -2.371 1.00 88.75 92 CYS A O 1
ATOM 762 N N . VAL A 1 93 ? 2.915 2.618 -1.311 1.00 86.62 93 VAL A N 1
ATOM 763 C CA . VAL A 1 93 ? 3.508 2.775 0.023 1.00 86.62 93 VAL A CA 1
ATOM 764 C C . VAL A 1 93 ? 4.742 1.885 0.190 1.00 86.62 93 VAL A C 1
ATOM 766 O O . VAL A 1 93 ? 5.751 2.335 0.738 1.00 86.62 93 VAL A O 1
ATOM 769 N N . ILE A 1 94 ? 4.706 0.646 -0.310 1.00 82.31 94 ILE A N 1
ATOM 770 C CA . ILE A 1 94 ? 5.856 -0.271 -0.219 1.00 82.31 94 ILE A CA 1
ATOM 771 C C . ILE A 1 94 ? 7.046 0.285 -1.000 1.00 82.31 94 ILE A C 1
ATOM 773 O O . ILE A 1 94 ? 8.150 0.379 -0.459 1.00 82.31 94 ILE A O 1
ATOM 777 N N . SER A 1 95 ? 6.818 0.733 -2.233 1.00 81.50 95 SER A N 1
ATOM 778 C CA . SER A 1 95 ? 7.888 1.278 -3.073 1.00 81.50 95 SER A CA 1
ATOM 779 C C . SER A 1 95 ? 8.500 2.539 -2.475 1.00 81.50 95 SER A C 1
ATOM 781 O O . SER A 1 95 ? 9.719 2.654 -2.410 1.00 81.50 95 SER A O 1
ATOM 783 N N . THR A 1 96 ? 7.697 3.461 -1.948 1.00 81.25 96 THR A N 1
ATOM 784 C CA . THR A 1 96 ? 8.230 4.677 -1.307 1.00 81.25 96 THR A CA 1
ATOM 785 C C . THR A 1 96 ? 8.992 4.400 -0.005 1.00 81.25 96 THR A C 1
ATOM 787 O O . THR A 1 96 ? 9.947 5.116 0.295 1.00 81.25 96 THR A O 1
ATOM 790 N N . THR A 1 97 ? 8.637 3.345 0.737 1.00 79.12 97 THR A N 1
ATOM 791 C CA . THR A 1 97 ? 9.271 2.999 2.026 1.00 79.12 97 THR A CA 1
ATOM 792 C C . THR A 1 97 ? 10.537 2.148 1.863 1.00 79.12 97 THR A C 1
ATOM 794 O O . THR A 1 97 ? 11.485 2.308 2.632 1.00 79.12 97 THR A O 1
ATOM 797 N N . CYS A 1 98 ? 10.579 1.261 0.862 1.00 75.06 98 CYS A N 1
ATOM 798 C CA . CYS A 1 98 ? 11.668 0.294 0.660 1.00 75.06 98 CYS A CA 1
ATOM 799 C C . CYS A 1 98 ? 12.643 0.673 -0.473 1.00 75.06 98 CYS A C 1
ATOM 801 O O . CYS A 1 98 ? 13.620 -0.037 -0.703 1.00 75.06 98 CYS A O 1
ATOM 803 N N . GLY A 1 99 ? 12.409 1.787 -1.170 1.00 72.06 99 GLY A N 1
ATOM 804 C CA . GLY A 1 99 ? 13.264 2.288 -2.249 1.00 72.06 99 GLY A CA 1
ATOM 805 C C . GLY A 1 99 ? 12.425 2.879 -3.372 1.00 72.06 99 GLY A C 1
ATOM 806 O O . GLY A 1 99 ? 11.917 2.138 -4.215 1.00 72.06 99 GLY A O 1
ATOM 807 N N . SER A 1 100 ? 12.270 4.208 -3.354 1.00 76.44 100 SER A N 1
ATOM 808 C CA . SER A 1 100 ? 11.336 4.910 -4.238 1.00 76.44 100 SER A CA 1
ATOM 809 C C . SER A 1 100 ? 11.745 4.811 -5.703 1.00 76.44 100 SER A C 1
ATOM 811 O O . SER A 1 100 ? 12.908 5.008 -6.054 1.00 76.44 100 SER A O 1
ATOM 813 N N . PHE A 1 101 ? 10.748 4.620 -6.566 1.00 86.38 101 PHE A N 1
ATOM 814 C CA . PHE A 1 101 ? 10.880 4.905 -7.989 1.00 86.38 101 PHE A CA 1
ATOM 815 C C . PHE A 1 101 ? 11.075 6.406 -8.234 1.00 86.38 101 PHE A C 1
ATOM 817 O O . PHE A 1 101 ? 10.834 7.237 -7.347 1.00 86.38 101 PHE A O 1
ATOM 824 N N . SER A 1 102 ? 11.529 6.749 -9.439 1.00 87.06 102 SER A N 1
ATOM 825 C CA . SER A 1 102 ? 11.751 8.139 -9.826 1.00 87.06 102 SER A CA 1
ATOM 826 C C . SER A 1 102 ? 10.435 8.924 -9.902 1.00 87.06 102 SER A C 1
ATOM 828 O O . SER A 1 102 ? 9.343 8.357 -10.010 1.00 87.06 102 SER A O 1
ATOM 830 N N . SER A 1 103 ? 10.529 10.254 -9.863 1.00 88.12 103 SER A N 1
ATOM 831 C CA . SER A 1 103 ? 9.374 11.149 -9.998 1.00 88.12 103 SER A CA 1
ATOM 832 C C . SER A 1 103 ? 8.600 10.939 -11.300 1.00 88.12 103 SER A C 1
ATOM 834 O O . SER A 1 103 ? 7.383 11.112 -11.328 1.00 88.12 103 SER A O 1
ATOM 836 N N . GLU A 1 104 ? 9.289 10.551 -12.371 1.00 91.00 104 GLU A N 1
ATOM 837 C CA . GLU A 1 104 ? 8.704 10.301 -13.689 1.00 91.00 104 GLU A CA 1
ATOM 838 C C . GLU A 1 104 ? 7.785 9.078 -13.664 1.00 91.00 104 GLU A C 1
ATOM 840 O O . GLU A 1 104 ? 6.696 9.133 -14.230 1.00 91.00 104 GLU A O 1
ATOM 845 N N . VAL A 1 105 ? 8.175 8.012 -12.951 1.00 88.94 105 VAL A N 1
ATOM 846 C CA . VAL A 1 105 ? 7.341 6.810 -12.779 1.00 88.94 105 VAL A CA 1
ATOM 847 C C . VAL A 1 105 ? 6.046 7.160 -12.052 1.00 88.94 105 VAL A C 1
ATOM 849 O O . VAL A 1 105 ? 4.968 6.770 -12.494 1.00 88.94 105 VAL A O 1
ATOM 852 N N . TRP A 1 106 ? 6.133 7.941 -10.971 1.00 89.44 106 TRP A N 1
ATOM 853 C CA . TRP A 1 106 ? 4.948 8.372 -10.227 1.00 89.44 106 TRP A CA 1
ATOM 854 C C . TRP A 1 106 ? 4.032 9.261 -11.055 1.00 89.44 106 TRP A C 1
ATOM 856 O O . TRP A 1 106 ? 2.816 9.085 -11.025 1.00 89.44 106 TRP A O 1
ATOM 866 N N . LYS A 1 107 ? 4.606 10.189 -11.823 1.00 92.31 107 LYS A N 1
ATOM 867 C CA . LYS A 1 107 ? 3.837 11.045 -12.724 1.00 92.31 107 LYS A CA 1
ATOM 868 C C . LYS A 1 107 ? 3.046 10.208 -13.734 1.00 92.31 107 LYS A C 1
ATOM 870 O O . LYS A 1 107 ? 1.834 10.373 -13.826 1.00 92.31 107 LYS A O 1
ATOM 875 N N . GLU A 1 108 ? 3.709 9.288 -14.430 1.00 93.31 108 GLU A N 1
ATOM 876 C CA . GLU A 1 108 ? 3.066 8.426 -15.430 1.00 93.31 108 GLU A CA 1
ATOM 877 C C . GLU A 1 108 ? 2.002 7.511 -14.798 1.00 93.31 108 GLU A C 1
ATOM 879 O O . GLU A 1 108 ? 0.935 7.298 -15.372 1.00 93.31 108 GLU A O 1
ATOM 884 N N . TYR A 1 109 ? 2.263 6.997 -13.590 1.00 91.88 109 TYR A N 1
ATOM 885 C CA . TYR A 1 109 ? 1.306 6.189 -12.836 1.00 91.88 109 TYR A CA 1
ATOM 886 C C . TYR A 1 109 ? -0.002 6.947 -12.579 1.00 91.88 109 TYR A C 1
ATOM 888 O O . TYR A 1 109 ? -1.076 6.435 -12.890 1.00 91.88 109 TYR A O 1
ATOM 896 N N . TYR A 1 110 ? 0.079 8.175 -12.055 1.00 91.50 110 TYR A N 1
ATOM 897 C CA . TYR A 1 110 ? -1.110 8.984 -11.767 1.00 91.50 110 TYR A CA 1
ATOM 898 C C . TYR A 1 110 ? -1.811 9.489 -13.034 1.00 91.50 110 TYR A C 1
ATOM 900 O O . TYR A 1 110 ? -3.030 9.633 -13.020 1.00 91.50 110 TYR A O 1
ATOM 908 N N . GLU A 1 111 ? -1.087 9.712 -14.136 1.00 94.06 111 GLU A N 1
ATOM 909 C CA . GLU A 1 111 ? -1.694 10.064 -15.430 1.00 94.06 111 GLU A CA 1
ATOM 910 C C . GLU A 1 111 ? -2.539 8.921 -16.018 1.00 94.06 111 GLU A C 1
ATOM 912 O O . GLU A 1 111 ? -3.532 9.179 -16.699 1.00 94.06 111 GLU A O 1
ATOM 917 N N . ARG A 1 112 ? -2.183 7.662 -15.728 1.00 91.75 112 ARG A N 1
ATOM 918 C CA . ARG A 1 112 ? -2.898 6.459 -16.197 1.00 91.75 112 ARG A CA 1
ATOM 919 C C . ARG A 1 112 ? -3.910 5.901 -15.199 1.00 91.75 112 ARG A C 1
ATOM 921 O O . ARG A 1 112 ? -4.582 4.913 -15.503 1.00 91.75 112 ARG A O 1
ATOM 928 N N . LEU A 1 113 ? -4.005 6.490 -14.010 1.00 85.88 113 LEU A N 1
ATOM 929 C CA . LEU A 1 113 ? -4.951 6.073 -12.985 1.00 85.88 113 LEU A CA 1
ATOM 930 C C . LEU A 1 113 ? -6.362 6.532 -13.401 1.00 85.88 113 LEU A C 1
ATOM 932 O O . LEU A 1 113 ? -6.651 7.729 -13.445 1.00 85.88 113 LEU A O 1
ATOM 936 N N . HIS A 1 114 ? -7.225 5.575 -13.754 1.00 65.62 114 HIS A N 1
ATOM 937 C CA . HIS A 1 114 ? -8.599 5.800 -14.223 1.00 65.62 114 HIS A CA 1
ATOM 938 C C . HIS A 1 114 ? -9.629 4.935 -13.476 1.00 65.62 114 HIS A C 1
ATOM 940 O O . HIS A 1 114 ? -9.447 3.692 -13.347 1.00 65.62 114 HIS A O 1
#

Radius of gyration: 16.35 Å; chains: 1; bounding box: 32×26×50 Å

Secondary structure (DSSP, 8-state):
--------S-HHHHHHHHHHHHHHHHHHHH--HHHHHHHHHHHHHHHHHHTT-----EEE-SS-SGGGEEEETTEEEE-S---EEE-THHHHHHHHHHSPPPHHHHHHHHHT--

pLDDT: mean 90.06, std 6.35, range [56.16, 96.12]

Sequence (114 aa):
MSLLNDWCDDWEVFYARQLDNQFRKITRVFGNREANELWSELQLKIPSFFANVHVKPSLLHGDLYYGNTAETIDGPVMFDPGSLYGHHEFDCVISTTCGSFSSEVWKEYYERLH

InterPro domains:
  IPR011009 Protein kinase-like domain superfamily [SSF56112] (7-113)
  IPR016477 Fructosamine/Ketosamine-3-kinase [PF03881] (4-110)
  IPR016477 Fructosamine/Ketosamine-3-kinase [PTHR12149] (4-112)

Foldseek 3Di:
DDAPQPDDPDQLVRVLVRVVVVLVVVCVVVPDPVSVVVNVVVNVCSVVVCVPPDADWDWDQQQAAPVQWDADPVGIDGDDGPIHTHHPCNNVVNHVVVPHDDPVVVVVVVVPDD

Organism: Penaeus vannamei (NCBI:txid6689)